Protein AF-A0A3D0P0Z8-F1 (afdb_monomer)

Mean predicted aligned error: 6.99 Å

Solvent-accessible surface area (backbone atoms only — not comparable to full-atom values): 6064 Å² total; per-residue (Å²): 138,62,75,45,65,68,52,39,51,54,47,63,73,74,53,86,52,71,62,43,80,42,47,44,73,55,49,85,65,67,79,79,51,88,69,79,81,56,49,78,65,24,31,49,40,54,34,53,56,46,41,79,36,49,76,65,59,47,86,18,39,34,38,40,27,34,90,50,70,77,69,47,49,64,35,52,51,49,33,41,76,44,70,39,49,69,45,82,39,56,48,92,50,41,66,62,47,59,68,52,60,77,76,109

Sequence (104 aa):
IAETVEEAKALLEKGSFDAIFLDHDLLPHHYESNDHDDYASTGYAIAEWLDQRRELHRAATIVVHTRNADAAIPMVQKLRESGRNVEYCAFPMLDLKIRSYWKR

Secondary structure (DSSP, 8-state):
--SSHHHHHHHHHH---SEEEEES--SGGGGT---TT-GGGSHHHHHHHHHTTTTTTTTPEEEEEES-HHHHHHHHHHHHHTT-EEEEEEGGGHHHHHHHHTT-

Structure (mmCIF, N/CA/C/O backbone):
data_AF-A0A3D0P0Z8-F1
#
_entry.id   AF-A0A3D0P0Z8-F1
#
loop_
_atom_site.group_PDB
_atom_site.id
_atom_site.type_symbol
_atom_site.label_atom_id
_atom_site.label_alt_id
_atom_site.label_comp_id
_atom_site.label_asym_id
_atom_site.label_entity_id
_atom_site.label_seq_id
_atom_site.pdbx_PDB_ins_code
_atom_site.Cartn_x
_atom_site.Cartn_y
_atom_site.Cartn_z
_atom_site.occupancy
_atom_site.B_iso_or_equiv
_atom_site.auth_seq_id
_atom_site.auth_comp_id
_atom_site.auth_asym_id
_atom_site.auth_atom_id
_atom_site.pdbx_PDB_model_num
ATOM 1 N N . ILE A 1 1 ? -7.533 -10.804 -1.718 1.00 79.06 1 ILE A N 1
ATOM 2 C CA . ILE A 1 1 ? -6.349 -10.389 -2.504 1.00 79.06 1 ILE A CA 1
ATOM 3 C C . ILE A 1 1 ? -6.902 -9.900 -3.831 1.00 79.06 1 ILE A C 1
ATOM 5 O O . ILE A 1 1 ? -7.834 -10.533 -4.309 1.00 79.06 1 ILE A O 1
ATOM 9 N N . ALA A 1 2 ? -6.448 -8.748 -4.314 1.00 84.12 2 ALA A N 1
ATOM 10 C CA . ALA A 1 2 ? -6.843 -8.197 -5.608 1.00 84.12 2 ALA A CA 1
ATOM 11 C C . ALA A 1 2 ? -5.693 -8.407 -6.591 1.00 84.12 2 ALA A C 1
ATOM 13 O O . ALA A 1 2 ? -4.543 -8.235 -6.182 1.00 84.12 2 ALA A O 1
ATOM 14 N N . GLU A 1 3 ? -5.993 -8.745 -7.841 1.00 80.62 3 GLU A N 1
ATOM 15 C CA . GLU A 1 3 ? -4.970 -8.942 -8.880 1.00 80.62 3 GLU A CA 1
ATOM 16 C C . GLU A 1 3 ? -4.922 -7.765 -9.865 1.00 80.62 3 GLU A C 1
ATOM 18 O O . GLU A 1 3 ? -3.927 -7.569 -10.556 1.00 80.62 3 GLU A O 1
ATOM 23 N N . THR A 1 4 ? -5.967 -6.932 -9.886 1.00 82.38 4 THR A N 1
ATOM 24 C CA . THR A 1 4 ? -6.055 -5.732 -10.730 1.00 82.38 4 THR A CA 1
ATOM 25 C C . THR A 1 4 ? -6.417 -4.487 -9.924 1.00 82.38 4 THR A C 1
ATOM 27 O O . THR A 1 4 ? -6.940 -4.55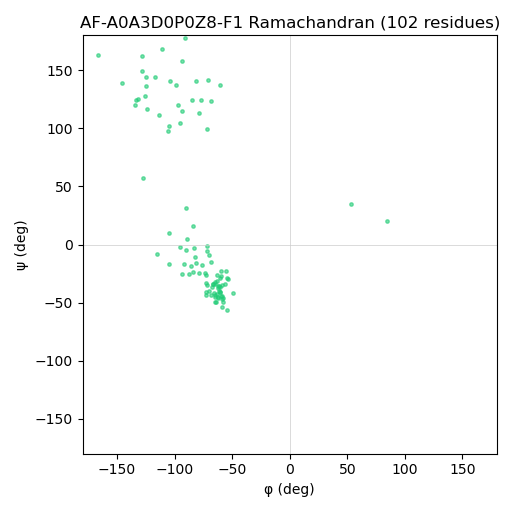7 -8.804 1.00 82.38 4 THR A O 1
ATOM 30 N N . VAL A 1 5 ? -6.163 -3.316 -10.511 1.00 84.31 5 VAL A N 1
ATOM 31 C CA . VAL A 1 5 ? -6.506 -2.017 -9.919 1.00 84.31 5 VAL A CA 1
ATOM 32 C C . VAL A 1 5 ? -8.022 -1.902 -9.703 1.00 84.31 5 VAL A C 1
ATOM 34 O O . VAL A 1 5 ? -8.481 -1.419 -8.666 1.00 84.31 5 VAL A O 1
ATOM 37 N N . GLU A 1 6 ? -8.818 -2.375 -10.653 1.00 86.69 6 GLU A N 1
ATOM 38 C CA . GLU A 1 6 ? -10.281 -2.350 -10.625 1.00 86.69 6 GLU A CA 1
ATOM 39 C C . GLU A 1 6 ? -10.832 -3.230 -9.500 1.00 86.69 6 GLU A C 1
ATOM 41 O O . GLU A 1 6 ? -11.698 -2.792 -8.736 1.00 86.69 6 GLU A O 1
ATOM 46 N N . GLU A 1 7 ? -10.294 -4.442 -9.345 1.00 87.56 7 GLU A N 1
ATOM 47 C CA . GLU A 1 7 ? -10.655 -5.335 -8.241 1.00 87.56 7 GLU A CA 1
ATOM 48 C C . GLU A 1 7 ? -10.281 -4.742 -6.885 1.00 87.56 7 GLU A C 1
ATOM 50 O O . GLU A 1 7 ? -11.077 -4.800 -5.944 1.00 87.56 7 GLU A O 1
ATOM 55 N N . ALA A 1 8 ? -9.094 -4.139 -6.778 1.00 88.88 8 ALA A N 1
ATOM 56 C CA . ALA A 1 8 ? -8.645 -3.503 -5.548 1.00 88.88 8 ALA A CA 1
ATOM 57 C C . ALA A 1 8 ? -9.571 -2.345 -5.156 1.00 88.88 8 ALA A C 1
ATOM 59 O O . ALA A 1 8 ? -10.003 -2.278 -4.004 1.00 88.88 8 ALA A O 1
ATOM 60 N N . LYS A 1 9 ? -9.953 -1.484 -6.109 1.00 90.25 9 LYS A N 1
ATOM 61 C CA . LYS A 1 9 ? -10.936 -0.409 -5.884 1.00 90.25 9 LYS A CA 1
ATOM 62 C C . LYS A 1 9 ? -12.273 -0.977 -5.405 1.00 90.25 9 LYS A C 1
ATOM 64 O O . LYS A 1 9 ? -12.783 -0.541 -4.376 1.00 90.25 9 LYS A O 1
ATOM 69 N N . ALA A 1 10 ? -12.807 -1.992 -6.087 1.00 90.75 10 ALA A N 1
ATOM 70 C CA . ALA A 1 10 ? -14.085 -2.601 -5.721 1.00 90.75 10 ALA A CA 1
ATOM 71 C C . ALA A 1 10 ? -14.059 -3.256 -4.326 1.00 90.75 10 ALA A C 1
ATOM 73 O O . ALA A 1 10 ? -15.041 -3.172 -3.582 1.00 90.75 10 ALA A O 1
ATOM 74 N N . LEU A 1 11 ? -12.944 -3.892 -3.950 1.00 90.12 11 LEU A N 1
ATOM 75 C CA . LEU A 1 11 ? -12.754 -4.456 -2.612 1.00 90.12 11 LEU A CA 1
ATOM 76 C C . LEU A 1 11 ? -12.647 -3.362 -1.549 1.00 90.12 11 LEU A C 1
ATOM 78 O O . LEU A 1 11 ? -13.278 -3.480 -0.500 1.00 90.12 11 LEU A O 1
ATOM 82 N N . LEU A 1 12 ? -11.896 -2.294 -1.820 1.00 90.31 12 LEU A N 1
ATOM 83 C CA . LEU A 1 12 ? -11.758 -1.157 -0.911 1.00 90.31 12 LEU A CA 1
ATOM 84 C C . LEU A 1 12 ? -13.082 -0.409 -0.718 1.00 90.31 12 LEU A C 1
ATOM 86 O O . LEU A 1 12 ? -13.335 0.065 0.383 1.00 90.31 12 LEU A O 1
ATOM 90 N N . GLU A 1 13 ? -13.945 -0.325 -1.73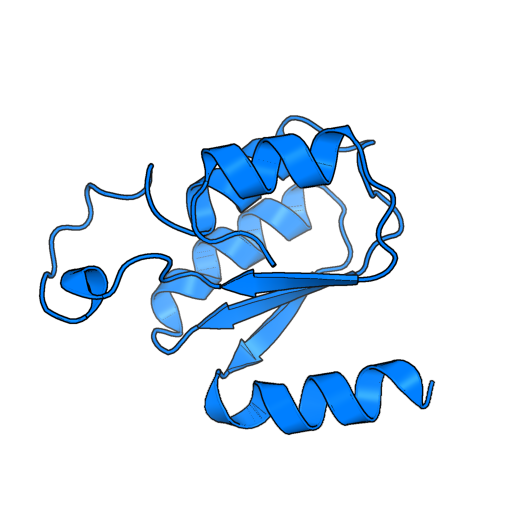0 1.00 90.12 13 GLU A N 1
ATOM 91 C CA . GLU A 1 13 ? -15.267 0.302 -1.587 1.00 90.12 13 GLU A CA 1
ATOM 92 C C . GLU A 1 13 ? -16.248 -0.534 -0.758 1.00 90.12 13 GLU A C 1
ATOM 94 O O . GLU A 1 13 ? -17.079 0.025 -0.044 1.00 90.12 13 GLU A O 1
ATOM 99 N N . LYS A 1 14 ? -16.178 -1.866 -0.854 1.00 88.62 14 LYS A N 1
ATOM 100 C CA . LYS A 1 14 ? -17.138 -2.770 -0.195 1.00 88.62 14 LYS A CA 1
ATOM 101 C C . LYS A 1 14 ? -16.689 -3.251 1.182 1.00 88.62 14 LYS A C 1
ATOM 103 O O . LYS A 1 14 ? -17.526 -3.666 1.980 1.00 88.62 14 LYS A O 1
ATOM 108 N N . GLY A 1 15 ? -15.383 -3.281 1.424 1.00 85.12 15 GLY A N 1
ATOM 109 C CA . GLY A 1 15 ? -14.791 -3.816 2.645 1.00 85.12 15 GLY A CA 1
ATOM 110 C C . GLY A 1 15 ? -14.592 -2.772 3.739 1.00 85.12 15 GLY A C 1
ATOM 111 O O . GLY A 1 15 ? -14.842 -1.589 3.546 1.00 85.12 15 GLY A O 1
ATOM 112 N N . SER A 1 16 ? -14.089 -3.238 4.881 1.00 86.19 16 SER A N 1
ATOM 113 C CA . SER A 1 16 ? -13.451 -2.454 5.943 1.00 86.19 16 SER A CA 1
ATOM 114 C C . SER A 1 16 ? -12.179 -3.197 6.321 1.00 86.19 16 SER A C 1
ATOM 116 O O . SER A 1 16 ? -12.250 -4.388 6.621 1.00 86.19 16 SER A O 1
ATOM 118 N N . PHE A 1 17 ? -11.029 -2.530 6.264 1.00 88.81 17 PHE A N 1
ATOM 119 C CA . PHE A 1 17 ? -9.735 -3.172 6.488 1.00 88.81 17 PHE A CA 1
ATOM 120 C C . PHE A 1 17 ? -8.962 -2.454 7.590 1.00 88.81 17 PHE A C 1
ATOM 122 O O . PHE A 1 17 ? -8.875 -1.231 7.584 1.00 88.81 17 PHE A O 1
ATOM 129 N N . ASP A 1 18 ? -8.349 -3.214 8.496 1.00 87.44 18 ASP A N 1
ATOM 130 C CA . ASP A 1 18 ? -7.447 -2.675 9.528 1.00 87.44 18 ASP A CA 1
ATOM 131 C C . ASP A 1 18 ? -6.013 -2.481 9.004 1.00 87.44 18 ASP A C 1
ATOM 133 O O . ASP A 1 18 ? -5.231 -1.680 9.525 1.00 87.44 18 ASP A O 1
ATOM 137 N N . ALA A 1 19 ? -5.656 -3.224 7.954 1.00 88.81 19 ALA A N 1
ATOM 138 C CA . ALA A 1 19 ? -4.363 -3.154 7.294 1.00 88.81 19 ALA A CA 1
ATOM 139 C C . ALA A 1 19 ? -4.503 -3.399 5.790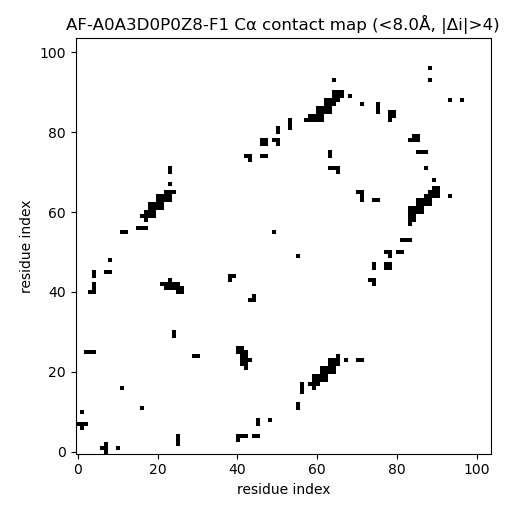 1.00 88.81 19 ALA A C 1
ATOM 141 O O . ALA A 1 19 ? -5.238 -4.291 5.363 1.00 88.81 19 ALA A O 1
ATOM 142 N N . ILE A 1 20 ? -3.764 -2.628 4.995 1.00 90.88 20 ILE A N 1
ATOM 143 C CA . ILE A 1 20 ? -3.722 -2.745 3.536 1.00 90.88 20 ILE A CA 1
ATOM 144 C C . ILE A 1 20 ? -2.264 -2.945 3.134 1.00 90.88 20 ILE A C 1
ATOM 146 O O . ILE A 1 20 ? -1.439 -2.063 3.345 1.00 90.88 20 ILE A O 1
ATOM 150 N N . PHE A 1 21 ? -1.946 -4.095 2.548 1.00 90.31 21 PHE A N 1
ATOM 151 C CA . PHE A 1 21 ? -0.640 -4.346 1.943 1.00 90.31 21 PHE A CA 1
ATOM 152 C C . PHE A 1 21 ? -0.739 -3.997 0.464 1.00 90.31 21 PHE A C 1
ATOM 154 O O . PHE A 1 21 ? -1.545 -4.592 -0.252 1.00 90.31 21 PHE A O 1
ATOM 161 N N . LEU A 1 22 ? 0.007 -2.979 0.046 1.00 88.75 22 LEU A N 1
ATOM 162 C CA . LEU A 1 22 ? -0.087 -2.405 -1.287 1.00 88.75 22 LEU A CA 1
ATOM 163 C C . LEU A 1 22 ? 1.210 -2.663 -2.049 1.00 88.75 22 LEU A C 1
ATOM 165 O O . LEU A 1 22 ? 2.244 -2.082 -1.712 1.00 88.75 22 LEU A O 1
ATOM 169 N N . ASP A 1 23 ? 1.131 -3.516 -3.068 1.00 85.81 23 ASP A N 1
ATOM 170 C CA . ASP A 1 23 ? 2.244 -3.767 -3.979 1.00 85.81 23 ASP A CA 1
ATOM 171 C C . ASP A 1 23 ? 2.335 -2.676 -5.044 1.00 85.81 23 ASP A C 1
ATOM 173 O O . ASP A 1 23 ? 1.306 -2.235 -5.556 1.00 85.81 23 ASP A O 1
ATOM 177 N N . HIS A 1 24 ? 3.549 -2.258 -5.399 1.00 74.94 24 HIS A N 1
ATOM 178 C CA . HIS A 1 24 ? 3.761 -1.360 -6.538 1.00 74.94 24 HIS A CA 1
ATOM 179 C C . HIS A 1 24 ? 3.547 -2.099 -7.868 1.00 74.94 24 HIS A C 1
ATOM 181 O O . HIS A 1 24 ? 2.879 -1.579 -8.764 1.00 74.94 24 HIS A O 1
ATOM 187 N N . ASP A 1 25 ? 4.077 -3.317 -7.985 1.00 68.56 25 ASP A N 1
ATOM 188 C CA . ASP A 1 25 ? 4.070 -4.080 -9.232 1.00 68.56 25 ASP A CA 1
ATOM 189 C C . ASP A 1 25 ? 2.873 -5.038 -9.240 1.00 68.56 25 ASP A C 1
ATOM 191 O O . ASP A 1 25 ? 2.883 -6.054 -8.554 1.00 68.56 25 ASP A O 1
ATOM 195 N N . LEU A 1 26 ? 1.825 -4.720 -10.004 1.00 59.31 26 LEU A N 1
ATOM 196 C CA . LEU A 1 26 ? 0.636 -5.579 -10.113 1.00 59.31 26 LEU A CA 1
ATOM 197 C C . LEU A 1 26 ? 0.712 -6.581 -11.281 1.00 59.31 26 LEU A C 1
ATOM 199 O O . LEU A 1 26 ? -0.028 -7.559 -11.283 1.00 59.31 26 LEU A O 1
ATOM 203 N N . LEU A 1 27 ? 1.614 -6.385 -12.254 1.00 56.75 27 LEU A N 1
ATOM 204 C CA . LEU A 1 27 ? 1.734 -7.235 -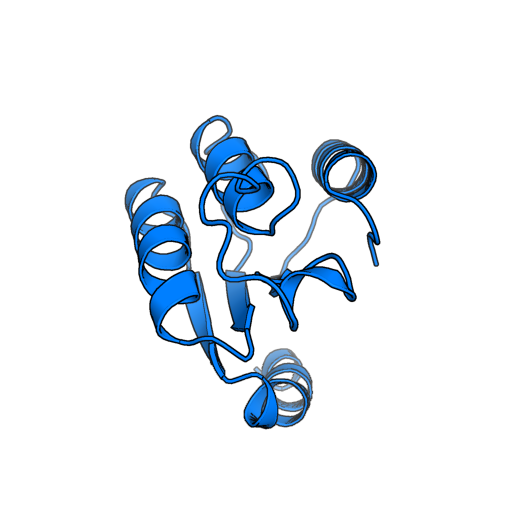13.446 1.00 56.75 27 LEU A CA 1
ATOM 205 C C . LEU A 1 27 ? 3.157 -7.795 -13.636 1.00 56.75 27 LEU A C 1
ATOM 207 O O . LEU A 1 27 ? 4.129 -7.071 -13.4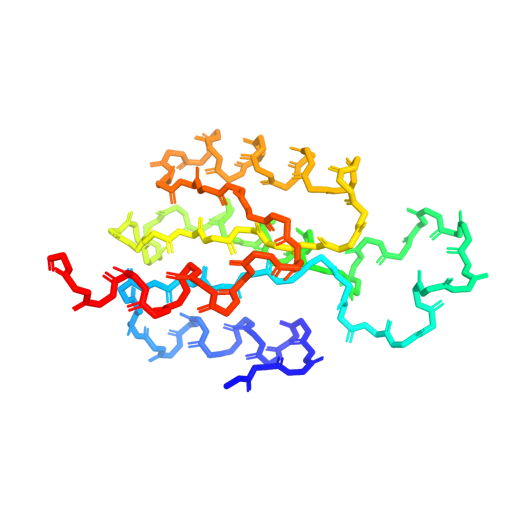12 1.00 56.75 27 LEU A O 1
ATOM 211 N N . PRO A 1 28 ? 3.313 -9.043 -14.136 1.00 54.16 28 PRO A N 1
ATOM 212 C CA . PRO A 1 28 ? 4.624 -9.649 -14.399 1.00 54.16 28 PRO A CA 1
ATOM 213 C C . PRO A 1 28 ? 5.490 -8.870 -15.402 1.00 54.16 28 PRO A C 1
ATOM 215 O O . PRO A 1 28 ? 6.713 -8.937 -15.345 1.00 54.16 28 PRO A O 1
ATOM 218 N N . HIS A 1 29 ? 4.870 -8.124 -16.319 1.00 52.62 29 HIS A N 1
ATOM 219 C CA . HIS A 1 29 ? 5.556 -7.397 -17.396 1.00 52.62 29 HIS A CA 1
ATOM 220 C C . HIS A 1 29 ? 6.252 -6.114 -16.910 1.00 52.62 29 HIS A C 1
ATOM 222 O O . HIS A 1 29 ? 7.162 -5.621 -17.573 1.00 52.62 29 HIS A O 1
ATOM 228 N N . HIS A 1 30 ? 5.886 -5.603 -15.727 1.00 52.44 30 HIS A N 1
ATOM 229 C CA . HIS A 1 30 ? 6.548 -4.450 -15.104 1.00 52.44 30 HIS A CA 1
ATOM 230 C C . HIS A 1 30 ? 7.967 -4.775 -14.598 1.00 52.44 30 HIS A C 1
ATOM 232 O O . HIS A 1 30 ? 8.711 -3.870 -14.237 1.00 52.44 30 HIS A O 1
ATOM 238 N N . TYR A 1 31 ? 8.377 -6.051 -14.604 1.00 49.19 31 TYR A N 1
ATOM 239 C CA . TYR A 1 31 ? 9.752 -6.456 -14.289 1.00 49.19 31 TYR A CA 1
ATOM 240 C C . TYR A 1 31 ? 10.730 -6.311 -15.464 1.00 49.19 31 TYR A C 1
ATOM 242 O O . TYR A 1 31 ? 11.940 -6.352 -15.240 1.00 49.19 31 TYR A O 1
ATOM 250 N N . GLU A 1 32 ? 10.237 -6.164 -16.698 1.00 41.28 32 GLU A N 1
ATOM 251 C CA . GLU A 1 32 ? 11.066 -6.214 -17.916 1.00 41.28 32 GLU A CA 1
ATOM 252 C C . GLU A 1 32 ? 11.103 -4.889 -18.692 1.00 41.28 32 GLU A C 1
ATOM 254 O O . GLU A 1 32 ? 11.889 -4.743 -19.628 1.00 41.28 32 GLU A O 1
ATOM 259 N N . SER A 1 33 ? 10.283 -3.913 -18.301 1.00 42.91 33 SER A N 1
ATOM 260 C CA . SER A 1 33 ? 10.070 -2.677 -19.048 1.00 42.91 33 SER A CA 1
ATOM 261 C C . SER A 1 33 ? 10.311 -1.440 -18.181 1.00 42.91 33 SER A C 1
ATOM 263 O O . SER A 1 33 ? 9.724 -1.295 -17.115 1.00 42.91 33 SER A O 1
ATOM 265 N N . ASN A 1 34 ? 11.159 -0.531 -18.669 1.00 46.31 34 ASN A N 1
ATOM 266 C CA . ASN A 1 34 ? 11.388 0.807 -18.106 1.00 46.31 34 ASN A CA 1
ATOM 267 C C . ASN A 1 34 ? 10.347 1.829 -18.612 1.00 46.31 34 ASN A C 1
ATOM 269 O O . ASN A 1 34 ? 10.591 3.034 -18.537 1.00 46.31 34 ASN A O 1
ATOM 273 N N . ASP A 1 35 ? 9.222 1.378 -19.186 1.00 44.50 35 ASP A N 1
ATOM 274 C CA . ASP A 1 35 ? 8.163 2.290 -19.619 1.00 44.50 35 ASP A CA 1
ATOM 275 C C . ASP A 1 35 ? 7.458 2.862 -18.387 1.00 44.50 35 A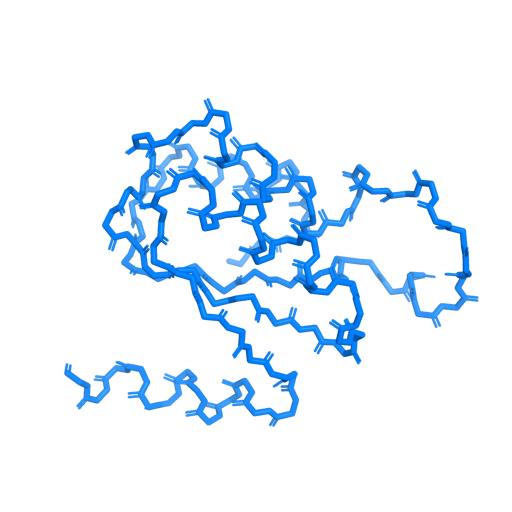SP A C 1
ATOM 277 O O . ASP A 1 35 ? 6.626 2.232 -17.736 1.00 44.50 35 ASP A O 1
ATOM 281 N N . HIS A 1 36 ? 7.856 4.083 -18.045 1.00 50.28 36 HIS A N 1
ATOM 282 C CA . HIS A 1 36 ? 7.385 4.823 -16.884 1.00 50.28 36 HIS A CA 1
ATOM 283 C C . HIS A 1 36 ? 5.937 5.328 -17.028 1.00 50.28 36 HIS A C 1
ATOM 285 O O . HIS A 1 36 ? 5.441 5.938 -16.092 1.00 50.28 36 HIS A O 1
ATOM 291 N N . ASP A 1 37 ? 5.250 5.091 -18.151 1.00 48.94 37 ASP A N 1
ATOM 292 C CA . ASP A 1 37 ? 3.903 5.627 -18.420 1.00 48.94 37 ASP A CA 1
ATOM 293 C C . ASP A 1 37 ? 2.742 4.721 -17.959 1.00 48.94 37 ASP A C 1
ATOM 295 O O . ASP A 1 37 ? 1.585 5.144 -17.991 1.00 48.94 37 ASP A O 1
ATOM 299 N N . ASP A 1 38 ? 3.003 3.509 -17.452 1.00 57.75 38 ASP A N 1
ATOM 300 C CA . ASP A 1 38 ? 1.944 2.567 -17.036 1.00 57.75 38 ASP A CA 1
ATOM 301 C C . ASP A 1 38 ? 1.516 2.723 -15.559 1.00 57.75 38 ASP A C 1
ATOM 303 O O . ASP A 1 38 ? 1.102 1.778 -14.882 1.00 57.75 38 ASP A O 1
ATOM 307 N N . TYR A 1 39 ? 1.583 3.950 -15.023 1.00 61.16 39 TYR A N 1
ATOM 308 C CA . TYR A 1 39 ? 1.151 4.264 -13.652 1.00 61.16 39 TYR A CA 1
ATOM 309 C C . TYR A 1 39 ? -0.293 3.821 -13.367 1.00 61.16 39 TYR A C 1
ATOM 311 O O . TYR A 1 39 ? -0.611 3.479 -12.226 1.00 61.16 39 TYR A O 1
ATOM 319 N N . ALA A 1 40 ? -1.151 3.795 -14.394 1.00 60.25 40 ALA A N 1
ATOM 320 C CA . ALA A 1 40 ? -2.554 3.392 -14.304 1.00 60.25 40 ALA A CA 1
ATOM 321 C C . ALA A 1 40 ? -2.744 1.925 -13.877 1.00 60.25 40 ALA A C 1
ATOM 323 O O . ALA A 1 40 ? -3.762 1.611 -13.258 1.00 60.25 40 ALA A O 1
ATOM 324 N N . SER A 1 41 ? -1.756 1.068 -14.149 1.00 64.69 41 SER A N 1
ATOM 325 C CA . SER A 1 41 ? -1.797 -0.380 -13.904 1.00 64.69 41 SER A CA 1
ATOM 326 C C . SER A 1 41 ? -0.956 -0.804 -12.691 1.00 64.69 41 SER A C 1
ATOM 328 O O . SER A 1 41 ? -0.731 -1.992 -12.469 1.00 64.69 41 SER A O 1
ATOM 330 N N . THR A 1 42 ? -0.466 0.152 -11.895 1.00 78.00 42 THR A N 1
ATOM 331 C CA . THR A 1 42 ? 0.409 -0.090 -10.731 1.00 78.00 42 THR A CA 1
ATOM 332 C C . THR A 1 42 ? -0.296 0.206 -9.410 1.00 78.00 42 THR A C 1
ATOM 334 O O . THR A 1 42 ? -1.342 0.862 -9.361 1.00 78.00 42 THR A O 1
ATOM 337 N N . GLY A 1 43 ? 0.316 -0.205 -8.297 1.00 82.38 43 GLY A N 1
ATOM 338 C CA . GLY A 1 43 ? -0.146 0.170 -6.959 1.00 82.38 43 GLY A CA 1
ATOM 339 C C . GLY A 1 43 ? -0.253 1.678 -6.740 1.00 82.38 43 GLY A C 1
ATOM 340 O O . GLY A 1 43 ? -1.035 2.125 -5.896 1.00 82.38 43 GLY A O 1
ATOM 341 N N . TYR A 1 44 ? 0.476 2.483 -7.519 1.00 84.56 44 TYR A N 1
ATOM 342 C CA . TYR A 1 44 ? 0.371 3.937 -7.475 1.00 84.56 44 TYR A CA 1
ATOM 343 C C . TYR A 1 44 ? -1.039 4.434 -7.829 1.00 84.56 44 TYR A C 1
ATOM 345 O O . TYR A 1 44 ? -1.538 5.346 -7.168 1.00 84.56 44 TYR A O 1
ATOM 353 N N . ALA A 1 45 ? -1.739 3.790 -8.770 1.00 86.88 45 ALA A N 1
ATOM 354 C CA . ALA A 1 45 ? -3.127 4.130 -9.095 1.00 86.88 45 ALA A CA 1
ATOM 355 C C . ALA A 1 45 ? -4.070 3.944 -7.894 1.00 86.88 45 ALA A C 1
ATOM 357 O O . ALA A 1 45 ? -5.000 4.728 -7.693 1.00 86.88 45 ALA A O 1
ATOM 358 N N . ILE A 1 46 ? -3.821 2.932 -7.057 1.00 88.56 46 ILE A N 1
ATOM 359 C CA . ILE A 1 46 ? -4.575 2.717 -5.815 1.00 88.56 46 ILE A CA 1
ATOM 360 C C . ILE A 1 46 ? -4.202 3.756 -4.762 1.00 88.56 46 ILE A C 1
ATOM 362 O O . ILE A 1 46 ? -5.089 4.275 -4.084 1.00 88.56 46 ILE A O 1
ATOM 366 N N . ALA A 1 47 ? -2.917 4.096 -4.645 1.00 89.25 47 ALA A N 1
ATOM 367 C CA . ALA A 1 47 ? -2.461 5.145 -3.739 1.00 89.25 47 ALA A CA 1
ATOM 368 C C . ALA A 1 47 ? -3.120 6.498 -4.057 1.00 89.25 47 ALA A C 1
ATOM 370 O O . ALA A 1 47 ? -3.626 7.170 -3.158 1.00 89.25 47 ALA A O 1
ATOM 371 N N . GLU A 1 48 ? -3.188 6.862 -5.338 1.00 89.56 48 GLU A N 1
ATOM 372 C CA . GLU A 1 48 ? -3.879 8.066 -5.797 1.00 89.56 48 GLU A CA 1
ATOM 373 C C . GLU A 1 48 ? -5.390 8.004 -5.557 1.00 89.56 48 GLU A C 1
ATOM 375 O O . GLU A 1 48 ? -5.991 8.955 -5.052 1.00 89.56 48 GLU A O 1
ATOM 380 N N . TRP A 1 49 ? -6.009 6.864 -5.849 1.00 90.31 49 TRP A N 1
ATOM 381 C CA . TRP A 1 49 ? -7.437 6.672 -5.622 1.00 90.31 49 TRP A CA 1
ATOM 382 C C . TRP A 1 49 ? -7.820 6.771 -4.131 1.00 90.31 49 TRP A C 1
ATOM 384 O O . TRP A 1 49 ? -8.881 7.314 -3.802 1.00 90.31 49 TRP A O 1
ATOM 394 N N . LEU A 1 50 ? -6.950 6.298 -3.230 1.00 89.38 50 LEU A N 1
ATOM 395 C CA . LEU A 1 50 ? -7.106 6.412 -1.775 1.00 89.38 50 LEU A CA 1
ATOM 396 C C . LEU A 1 50 ? -6.882 7.837 -1.252 1.00 89.38 50 LEU A C 1
ATOM 398 O O . LEU A 1 50 ? -7.540 8.221 -0.278 1.00 89.38 50 LEU A O 1
ATOM 402 N N . ASP A 1 51 ? -5.991 8.618 -1.870 1.00 89.88 51 ASP A N 1
ATOM 403 C CA . ASP A 1 51 ? -5.791 10.039 -1.539 1.00 89.88 51 ASP A CA 1
ATOM 404 C C . ASP A 1 51 ? -7.016 10.888 -1.911 1.00 89.88 51 ASP A C 1
ATOM 406 O O . ASP A 1 51 ? -7.438 11.748 -1.137 1.00 89.88 51 ASP A O 1
ATOM 410 N N . GLN A 1 52 ? -7.686 10.569 -3.021 1.00 89.81 52 GLN A N 1
ATOM 411 C CA . GLN A 1 52 ? -8.958 11.205 -3.395 1.00 89.81 52 GLN A CA 1
ATOM 412 C C . GLN A 1 52 ? -10.125 10.839 -2.454 1.00 89.81 52 GLN A C 1
ATOM 414 O O . GLN A 1 52 ? -11.163 11.499 -2.466 1.00 89.81 52 GLN A O 1
ATOM 419 N N . ARG A 1 53 ? -9.978 9.794 -1.626 1.00 90.12 53 ARG A N 1
ATOM 420 C CA . ARG A 1 53 ? -11.016 9.262 -0.721 1.00 90.12 53 ARG A CA 1
ATOM 421 C C . ARG A 1 53 ? -10.506 9.156 0.714 1.00 90.12 53 ARG A C 1
ATOM 423 O O . ARG A 1 53 ? -10.521 8.081 1.307 1.00 90.12 53 ARG A O 1
ATOM 430 N N . ARG A 1 54 ? -10.057 10.274 1.285 1.00 86.19 54 ARG A N 1
ATOM 431 C CA . ARG A 1 54 ? -9.362 10.334 2.592 1.00 86.19 54 ARG A CA 1
ATOM 432 C C . ARG A 1 54 ? -10.112 9.691 3.764 1.00 86.19 54 ARG A C 1
ATOM 434 O O . ARG A 1 54 ? -9.477 9.167 4.673 1.00 86.19 54 ARG A O 1
ATOM 441 N N . GLU A 1 55 ? -11.443 9.681 3.724 1.00 85.62 55 GLU A N 1
ATOM 442 C CA . GLU A 1 55 ? -12.272 9.069 4.774 1.00 85.62 55 GLU A CA 1
ATOM 443 C C . GLU A 1 55 ? -12.355 7.536 4.671 1.00 85.62 55 GLU A C 1
ATOM 445 O O . GLU A 1 55 ? -12.571 6.853 5.673 1.00 85.62 55 GLU A O 1
ATOM 450 N N . LEU A 1 56 ? -12.142 6.968 3.480 1.00 86.44 56 LEU A N 1
ATOM 451 C CA . LEU A 1 56 ? -12.192 5.523 3.266 1.00 86.44 56 LEU A CA 1
ATOM 452 C C . LEU A 1 56 ? -11.007 4.863 3.981 1.00 86.44 56 LEU A C 1
ATOM 454 O O . LEU A 1 56 ? -9.868 5.224 3.706 1.00 86.44 56 LEU A O 1
ATOM 458 N N . HIS A 1 57 ? -11.230 3.905 4.884 1.00 84.38 57 HIS A N 1
ATOM 459 C CA . HIS A 1 57 ? -10.155 3.209 5.624 1.00 84.38 57 HIS A CA 1
ATOM 460 C C . HIS A 1 57 ? -9.179 4.143 6.354 1.00 84.38 57 HIS A C 1
ATOM 462 O O . HIS A 1 57 ? -7.983 3.867 6.417 1.00 84.38 57 HIS A O 1
ATOM 468 N N . ARG A 1 58 ? -9.642 5.284 6.881 1.00 85.19 58 ARG A N 1
ATOM 469 C CA . ARG A 1 58 ? -8.761 6.283 7.521 1.00 85.19 58 ARG A CA 1
ATOM 470 C C . ARG A 1 58 ? -7.919 5.714 8.673 1.00 85.19 58 ARG A C 1
ATOM 472 O O . ARG A 1 58 ? -6.788 6.146 8.872 1.00 85.19 58 ARG A O 1
ATOM 479 N N . ALA A 1 59 ? -8.469 4.758 9.418 1.00 86.31 59 ALA A N 1
ATOM 480 C CA . ALA A 1 59 ? -7.786 4.099 10.530 1.00 86.31 59 ALA A CA 1
ATOM 481 C C . ALA A 1 59 ? -6.852 2.954 10.095 1.00 86.31 59 ALA A C 1
ATOM 483 O O . ALA A 1 59 ? -6.083 2.461 10.918 1.00 86.31 59 ALA A O 1
ATOM 484 N N . ALA A 1 60 ? -6.909 2.527 8.830 1.00 89.38 60 ALA A N 1
ATOM 485 C CA . ALA A 1 60 ? -6.104 1.418 8.344 1.00 89.38 60 ALA A CA 1
ATOM 486 C C . ALA A 1 60 ? -4.627 1.805 8.249 1.00 89.38 60 ALA A C 1
ATOM 488 O O . ALA A 1 60 ? -4.283 2.902 7.797 1.00 89.38 60 ALA A O 1
ATOM 489 N N . THR A 1 61 ? -3.747 0.869 8.600 1.00 91.19 61 THR A N 1
ATOM 490 C CA . THR A 1 61 ? -2.319 1.012 8.292 1.00 91.19 61 THR A CA 1
ATOM 491 C C . THR A 1 61 ? -2.061 0.515 6.880 1.00 91.19 61 THR A C 1
ATOM 493 O O . THR A 1 61 ? -2.358 -0.636 6.556 1.00 91.19 61 THR A O 1
ATOM 496 N N . ILE A 1 62 ? -1.482 1.366 6.039 1.00 92.25 62 ILE A N 1
ATOM 497 C CA . ILE A 1 62 ? -1.080 0.986 4.687 1.00 92.25 62 ILE A CA 1
ATOM 498 C C . ILE A 1 62 ? 0.401 0.624 4.703 1.00 92.25 62 ILE A C 1
ATOM 500 O O . ILE A 1 62 ? 1.251 1.444 5.044 1.00 92.25 62 ILE A O 1
ATOM 504 N N . VAL A 1 63 ? 0.715 -0.608 4.323 1.00 91.75 63 VAL A N 1
ATOM 505 C CA . VAL A 1 63 ? 2.080 -1.098 4.165 1.00 91.75 63 VAL A CA 1
ATOM 506 C C . VAL A 1 63 ? 2.375 -1.177 2.675 1.00 91.75 63 VAL A C 1
ATOM 508 O O . VAL A 1 63 ? 1.935 -2.103 1.996 1.00 91.75 63 VAL A O 1
ATOM 511 N N . VAL A 1 64 ? 3.112 -0.195 2.165 1.00 90.38 64 VAL A N 1
ATOM 512 C CA . VAL A 1 64 ? 3.600 -0.203 0.784 1.00 90.38 64 VAL A CA 1
ATOM 513 C C . VAL A 1 64 ? 4.785 -1.153 0.705 1.00 90.38 64 VAL A C 1
ATOM 515 O O . VAL A 1 64 ? 5.762 -0.990 1.444 1.00 90.38 64 VAL A O 1
ATOM 518 N N . HIS A 1 65 ? 4.711 -2.129 -0.191 1.00 87.75 65 HIS A N 1
ATOM 519 C CA . HIS A 1 65 ? 5.818 -3.028 -0.476 1.00 87.75 65 HIS A CA 1
ATOM 520 C C . HIS A 1 65 ? 6.109 -3.095 -1.965 1.00 87.75 65 HIS A C 1
ATOM 522 O O . HIS A 1 65 ? 5.234 -2.908 -2.794 1.00 87.75 65 HIS A O 1
ATOM 528 N N . THR A 1 66 ? 7.370 -3.322 -2.303 1.00 81.94 66 THR A N 1
ATOM 529 C CA . THR A 1 66 ? 7.822 -3.433 -3.691 1.00 81.94 66 THR A CA 1
ATOM 530 C C . THR A 1 66 ? 9.232 -4.012 -3.723 1.00 81.94 66 THR A C 1
ATOM 532 O O . THR A 1 66 ? 9.941 -4.035 -2.704 1.00 81.94 66 THR A O 1
ATOM 535 N N . ARG A 1 67 ? 9.637 -4.500 -4.896 1.00 76.12 67 ARG A N 1
ATOM 536 C CA . ARG A 1 67 ? 11.034 -4.829 -5.205 1.00 76.12 67 ARG A CA 1
ATOM 537 C C . ARG A 1 67 ? 11.822 -3.614 -5.707 1.00 76.12 67 ARG A C 1
ATOM 539 O O . ARG A 1 67 ? 13.046 -3.637 -5.624 1.00 76.12 67 ARG A O 1
ATOM 546 N N . ASN A 1 68 ? 11.145 -2.560 -6.164 1.00 75.00 68 ASN A N 1
ATOM 547 C CA . ASN A 1 68 ? 11.739 -1.310 -6.627 1.00 75.00 68 ASN A CA 1
ATOM 548 C C . ASN A 1 68 ? 11.538 -0.191 -5.589 1.00 75.00 68 ASN A C 1
ATOM 550 O O . ASN A 1 68 ? 10.487 0.447 -5.532 1.00 75.00 68 ASN A O 1
ATOM 554 N N . ALA A 1 69 ? 12.555 0.056 -4.761 1.00 73.88 69 ALA A N 1
ATOM 555 C CA . ALA A 1 69 ? 12.476 1.032 -3.673 1.00 73.88 69 ALA A CA 1
ATOM 556 C C . ALA A 1 69 ? 12.160 2.459 -4.154 1.00 73.88 69 ALA A C 1
ATOM 558 O O . ALA A 1 69 ? 11.416 3.167 -3.476 1.00 73.88 69 ALA A O 1
ATOM 559 N N . ASP A 1 70 ? 12.664 2.858 -5.325 1.00 76.25 70 ASP A N 1
ATOM 560 C CA . ASP A 1 70 ? 12.451 4.202 -5.871 1.00 76.25 70 ASP A CA 1
ATOM 561 C C . ASP A 1 70 ? 10.983 4.427 -6.241 1.00 76.25 70 ASP A C 1
ATOM 563 O O . ASP A 1 70 ? 10.434 5.509 -6.034 1.00 76.25 70 ASP A O 1
ATOM 567 N N . ALA A 1 71 ? 10.311 3.372 -6.697 1.00 75.06 71 ALA A N 1
ATOM 568 C CA . ALA A 1 71 ? 8.911 3.422 -7.085 1.00 75.06 71 ALA A CA 1
ATOM 569 C C . ALA A 1 71 ? 7.950 3.504 -5.878 1.00 75.06 71 ALA A C 1
ATOM 571 O O . ALA A 1 71 ? 6.856 4.064 -5.975 1.00 75.06 71 ALA A O 1
ATOM 572 N N . ALA A 1 72 ? 8.374 3.033 -4.697 1.00 81.69 72 ALA A N 1
ATOM 573 C CA . ALA A 1 72 ? 7.604 3.201 -3.461 1.00 81.69 72 ALA A CA 1
ATOM 574 C C . ALA A 1 72 ? 7.621 4.635 -2.916 1.00 81.69 72 ALA A C 1
ATOM 576 O O . ALA A 1 72 ? 6.681 5.022 -2.217 1.00 81.69 72 ALA A O 1
ATOM 577 N N . ILE A 1 73 ? 8.660 5.425 -3.205 1.00 85.12 73 ILE A N 1
ATOM 578 C CA . ILE A 1 73 ? 8.804 6.793 -2.685 1.00 85.12 73 ILE A CA 1
ATOM 579 C C . ILE A 1 73 ? 7.572 7.659 -3.003 1.00 85.12 73 ILE A C 1
ATOM 581 O O . ILE A 1 73 ? 6.950 8.145 -2.049 1.00 85.12 73 ILE A O 1
ATOM 585 N N . PRO A 1 74 ? 7.153 7.826 -4.276 1.00 85.75 74 PRO A N 1
ATOM 586 C CA . PRO A 1 74 ? 6.006 8.671 -4.605 1.00 85.75 74 PRO A CA 1
ATOM 587 C C . PRO A 1 74 ? 4.687 8.126 -4.033 1.00 85.75 74 PRO A C 1
ATOM 589 O O . PRO A 1 74 ? 3.828 8.910 -3.627 1.00 85.75 74 PRO A O 1
ATOM 592 N N . MET A 1 75 ? 4.526 6.800 -3.921 1.00 87.25 75 MET A N 1
ATOM 593 C CA . MET A 1 75 ? 3.341 6.188 -3.299 1.00 87.25 75 MET A CA 1
ATOM 594 C C . MET A 1 75 ? 3.239 6.527 -1.812 1.00 87.25 75 MET A C 1
ATOM 596 O O . MET A 1 75 ? 2.186 6.945 -1.326 1.00 87.25 75 MET A O 1
ATOM 600 N N . VAL A 1 76 ? 4.340 6.342 -1.079 1.00 90.19 76 VAL A N 1
ATOM 601 C CA . VAL A 1 76 ? 4.392 6.593 0.364 1.00 90.19 76 VAL A CA 1
ATOM 602 C C . VAL A 1 76 ? 4.198 8.077 0.652 1.00 90.19 76 VAL A C 1
ATOM 604 O O . VAL A 1 76 ? 3.462 8.414 1.578 1.00 90.19 76 VAL A O 1
ATOM 607 N N . GLN A 1 77 ? 4.820 8.959 -0.135 1.00 90.44 77 GLN A N 1
ATOM 608 C CA . GLN A 1 77 ? 4.632 10.406 -0.015 1.00 90.44 77 GLN A CA 1
ATOM 609 C C . GLN A 1 77 ? 3.163 10.787 -0.207 1.00 90.44 77 GLN A C 1
ATOM 611 O O . GLN A 1 77 ? 2.570 11.361 0.706 1.00 90.44 77 GLN A O 1
ATOM 616 N N . LYS A 1 78 ? 2.546 10.362 -1.315 1.00 90.00 78 LYS A N 1
ATOM 617 C CA . LYS A 1 78 ? 1.142 10.668 -1.621 1.00 90.00 78 LYS A CA 1
ATOM 618 C C . LYS A 1 78 ? 0.183 10.173 -0.534 1.00 90.00 78 LYS A C 1
ATOM 620 O O . LYS A 1 78 ? -0.671 10.914 -0.053 1.00 90.00 78 LYS A O 1
ATOM 625 N N . LEU A 1 79 ? 0.352 8.933 -0.074 1.00 90.38 79 LEU A N 1
ATOM 626 C CA . LEU A 1 79 ? -0.498 8.385 0.984 1.00 90.38 79 LEU A CA 1
ATOM 627 C C . LEU A 1 79 ? -0.293 9.103 2.330 1.00 90.38 79 LEU A C 1
ATOM 629 O O . LEU A 1 79 ? -1.257 9.285 3.075 1.00 90.38 79 LEU A O 1
ATOM 633 N N . ARG A 1 80 ? 0.923 9.559 2.650 1.00 90.81 80 ARG A N 1
ATOM 634 C CA . ARG A 1 80 ? 1.172 10.354 3.865 1.00 90.81 80 ARG A CA 1
ATOM 635 C C . ARG A 1 80 ? 0.562 11.748 3.781 1.00 90.81 80 ARG A C 1
ATOM 637 O O . ARG A 1 80 ? -0.027 12.197 4.760 1.00 90.81 80 ARG A O 1
ATOM 644 N N . GLU A 1 81 ? 0.641 12.401 2.625 1.00 89.00 81 GLU A N 1
ATOM 645 C CA . GLU A 1 81 ? -0.012 13.694 2.366 1.00 89.00 81 GLU A CA 1
ATOM 646 C C . GLU A 1 81 ? -1.538 13.612 2.510 1.00 89.00 81 GLU A C 1
ATOM 648 O O . GLU A 1 81 ? -2.183 14.575 2.936 1.00 89.00 81 GLU A O 1
ATOM 653 N N . SER A 1 82 ? -2.116 12.436 2.250 1.00 87.25 82 SER A N 1
ATOM 654 C CA . SER A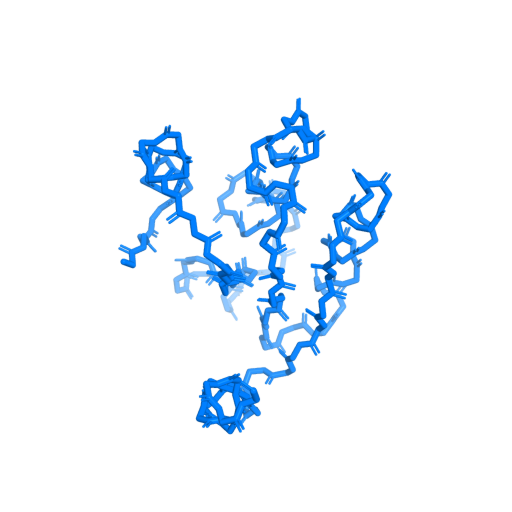 1 82 ? -3.536 12.164 2.496 1.00 87.25 82 SER A CA 1
ATOM 655 C C . SER A 1 82 ? -3.909 12.034 3.986 1.00 87.25 82 SER A C 1
ATOM 657 O O . SER A 1 82 ? -5.091 11.949 4.322 1.00 87.25 82 SER A O 1
ATOM 659 N N . GLY A 1 83 ? -2.922 12.055 4.893 1.00 87.00 83 GLY A N 1
ATOM 660 C CA . GLY A 1 83 ? -3.111 11.974 6.345 1.00 87.00 83 GLY A CA 1
ATOM 661 C C . GLY A 1 83 ? -3.245 10.549 6.889 1.00 87.00 83 GLY A C 1
ATOM 662 O O . GLY A 1 83 ? -3.786 10.358 7.979 1.00 87.00 83 GLY A O 1
ATOM 663 N N . ARG A 1 84 ? -2.786 9.544 6.134 1.00 89.69 84 ARG A N 1
ATOM 664 C CA . ARG A 1 84 ? -2.893 8.122 6.493 1.00 89.69 84 ARG A CA 1
ATOM 665 C C . ARG A 1 84 ? -1.658 7.612 7.220 1.00 89.69 84 ARG A C 1
ATOM 667 O O . ARG A 1 84 ? -0.559 8.148 7.069 1.00 89.69 84 ARG A O 1
ATOM 674 N N . ASN A 1 85 ? -1.831 6.521 7.965 1.00 90.56 85 ASN A N 1
ATOM 675 C CA . ASN A 1 85 ? -0.706 5.792 8.532 1.00 90.56 85 ASN A CA 1
ATOM 676 C C . ASN A 1 85 ? -0.070 4.904 7.455 1.00 90.56 85 ASN A C 1
ATOM 678 O O . ASN A 1 85 ? -0.708 3.968 6.972 1.00 90.56 85 ASN A O 1
ATOM 682 N N . VAL A 1 86 ? 1.168 5.219 7.062 1.00 92.81 86 VAL A N 1
ATOM 683 C CA . VAL A 1 86 ? 1.847 4.561 5.940 1.00 92.81 86 VAL A CA 1
ATOM 684 C C . VAL A 1 86 ? 3.253 4.133 6.317 1.00 92.81 86 VAL A C 1
ATOM 686 O O . VAL A 1 86 ? 4.110 4.951 6.688 1.00 92.81 86 VAL A O 1
ATOM 689 N N . GLU A 1 87 ? 3.508 2.852 6.108 1.00 90.88 87 GLU A N 1
ATOM 690 C CA . GLU A 1 87 ? 4.795 2.216 6.312 1.00 90.88 87 GLU A CA 1
ATOM 691 C C . GLU A 1 87 ? 5.327 1.671 4.989 1.00 90.88 87 GLU A C 1
ATOM 693 O O . GLU A 1 87 ? 4.575 1.176 4.154 1.00 90.88 87 GLU A O 1
ATOM 698 N N . TYR A 1 88 ? 6.641 1.747 4.807 1.00 89.31 88 TYR A N 1
ATOM 699 C CA . TYR A 1 88 ? 7.322 1.082 3.705 1.00 89.31 88 TYR A CA 1
ATOM 700 C C . TYR A 1 88 ? 7.940 -0.225 4.199 1.00 89.31 88 TYR A C 1
ATOM 702 O O . TYR A 1 88 ? 8.552 -0.266 5.272 1.00 89.31 88 TYR A O 1
ATOM 710 N N . CYS A 1 89 ? 7.810 -1.284 3.407 1.00 86.31 89 CYS A N 1
ATOM 711 C CA . CYS A 1 89 ? 8.444 -2.567 3.654 1.00 86.31 89 CYS A CA 1
ATOM 712 C C . CYS A 1 89 ? 9.066 -3.092 2.359 1.00 86.31 89 CYS A C 1
ATOM 714 O O . CYS A 1 89 ? 8.368 -3.336 1.382 1.00 86.31 89 CYS A O 1
ATOM 716 N N . ALA A 1 90 ? 10.382 -3.306 2.349 1.00 82.94 90 ALA A N 1
ATOM 717 C CA . ALA A 1 90 ? 11.022 -3.986 1.229 1.00 82.94 90 ALA A CA 1
ATOM 718 C C . ALA A 1 90 ? 10.438 -5.400 1.078 1.00 82.94 90 ALA A C 1
ATOM 720 O O . ALA A 1 90 ? 10.281 -6.105 2.078 1.00 82.94 90 ALA A O 1
ATOM 721 N N . PHE A 1 91 ? 10.167 -5.838 -0.156 1.00 80.25 91 PHE A N 1
ATOM 722 C CA . PHE A 1 91 ? 9.519 -7.131 -0.421 1.00 80.25 91 PHE A CA 1
ATOM 723 C C . PHE A 1 91 ? 10.143 -8.338 0.320 1.00 80.25 91 PHE A C 1
ATOM 725 O O . PHE A 1 91 ? 9.385 -9.125 0.887 1.00 80.25 91 PHE A O 1
ATOM 732 N N . PRO A 1 92 ? 11.484 -8.486 0.437 1.00 80.62 92 PRO A N 1
ATOM 733 C CA . PRO A 1 92 ? 12.084 -9.595 1.193 1.00 80.62 92 PRO A CA 1
ATOM 734 C C . PRO A 1 92 ? 11.695 -9.640 2.680 1.00 80.62 92 PRO A C 1
ATOM 736 O O . PRO A 1 92 ? 11.760 -10.693 3.308 1.00 80.62 92 PRO A O 1
ATOM 739 N N . MET A 1 93 ? 11.288 -8.504 3.248 1.00 79.94 93 MET A N 1
ATOM 740 C CA . MET A 1 93 ? 10.892 -8.368 4.650 1.00 79.94 93 MET A CA 1
ATOM 741 C C . MET A 1 93 ? 9.375 -8.481 4.854 1.00 79.94 93 MET 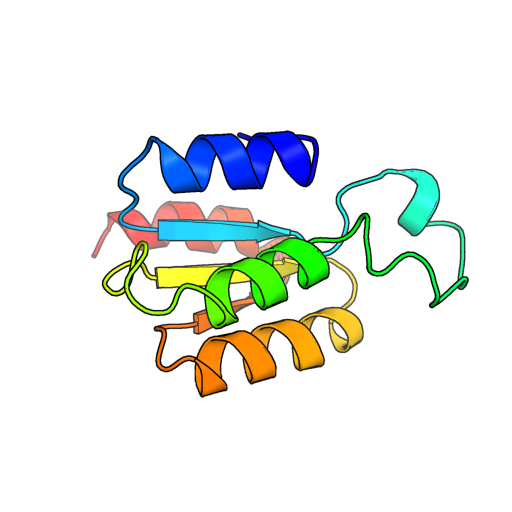A C 1
ATOM 743 O O . MET A 1 93 ? 8.915 -8.432 5.997 1.00 79.94 93 MET A O 1
ATOM 747 N N . LEU A 1 94 ? 8.595 -8.643 3.780 1.00 82.12 94 LEU A N 1
ATOM 748 C CA . LEU A 1 94 ? 7.134 -8.631 3.829 1.00 82.12 94 LEU A CA 1
ATOM 749 C C . LEU A 1 94 ? 6.566 -9.767 4.692 1.00 82.12 94 LEU A C 1
ATOM 751 O O . LEU A 1 94 ? 5.719 -9.512 5.543 1.00 82.12 94 LEU A O 1
ATOM 755 N N . ASP A 1 95 ? 7.065 -10.999 4.540 1.00 82.12 95 ASP A N 1
ATOM 756 C CA . ASP A 1 95 ? 6.611 -12.146 5.348 1.00 82.12 95 ASP A CA 1
ATOM 757 C C . ASP A 1 95 ? 6.854 -11.901 6.850 1.00 82.12 95 ASP A C 1
ATOM 759 O O . ASP A 1 95 ? 5.951 -12.064 7.675 1.00 82.12 95 ASP A O 1
ATOM 763 N N . LEU A 1 96 ? 8.038 -11.385 7.203 1.00 81.06 96 LEU A N 1
ATOM 764 C CA . LEU A 1 96 ? 8.369 -11.009 8.579 1.00 81.06 96 LEU A CA 1
ATOM 765 C C . LEU A 1 96 ? 7.447 -9.905 9.104 1.00 81.06 96 LEU A C 1
ATOM 767 O O . LEU A 1 96 ? 7.015 -9.954 10.263 1.00 81.06 96 LEU A O 1
ATOM 771 N N . LYS A 1 97 ? 7.127 -8.920 8.258 1.00 81.44 97 LYS A N 1
ATOM 772 C CA . LYS A 1 97 ? 6.233 -7.815 8.600 1.00 81.44 97 LYS A CA 1
ATOM 773 C C . LYS A 1 97 ? 4.821 -8.318 8.876 1.00 81.44 97 LYS A C 1
ATOM 775 O O . LYS A 1 97 ? 4.289 -8.006 9.936 1.00 81.44 97 LYS A O 1
ATOM 780 N N . ILE A 1 98 ? 4.261 -9.147 7.994 1.00 82.00 98 ILE A N 1
ATOM 781 C CA . ILE A 1 98 ? 2.926 -9.743 8.155 1.00 82.00 98 ILE A CA 1
ATOM 782 C C . ILE A 1 98 ? 2.857 -10.568 9.446 1.00 82.00 98 ILE A C 1
ATOM 784 O O . ILE A 1 98 ? 1.940 -10.384 10.247 1.00 82.00 98 ILE A O 1
ATOM 788 N N . ARG A 1 99 ? 3.853 -11.427 9.705 1.00 81.31 99 ARG A N 1
ATOM 789 C CA . ARG A 1 99 ? 3.904 -12.254 10.928 1.00 81.31 99 ARG A CA 1
ATOM 790 C C . ARG A 1 99 ? 4.001 -11.439 12.214 1.00 81.31 99 ARG A C 1
ATOM 792 O O . ARG A 1 99 ? 3.541 -11.896 13.259 1.00 81.31 99 ARG A O 1
ATOM 799 N N . SER A 1 100 ? 4.647 -10.279 12.155 1.00 78.75 100 SER A N 1
ATOM 800 C CA . SER A 1 100 ? 4.844 -9.408 13.318 1.00 78.75 100 SER A CA 1
ATOM 801 C C . SER A 1 100 ? 3.684 -8.438 13.523 1.00 78.75 100 SER A C 1
ATOM 803 O O . SER A 1 100 ? 3.447 -8.021 14.652 1.00 78.75 100 SER A O 1
ATOM 805 N N . TYR A 1 101 ? 2.949 -8.100 12.461 1.00 73.50 101 TYR A N 1
ATOM 806 C CA . TYR A 1 101 ? 1.859 -7.126 12.503 1.00 73.50 101 TYR A CA 1
ATOM 807 C C . TYR A 1 101 ? 0.738 -7.552 13.463 1.00 73.50 101 TYR A C 1
ATOM 809 O O . TYR A 1 101 ? 0.269 -6.744 14.254 1.00 73.50 101 TYR A O 1
ATOM 817 N N . TRP A 1 102 ? 0.383 -8.840 13.468 1.00 67.06 102 TRP A N 1
ATOM 818 C CA . TRP A 1 102 ? -0.689 -9.394 14.309 1.00 67.06 102 TRP A CA 1
ATOM 819 C C . TRP A 1 102 ? -0.277 -9.738 15.744 1.00 67.06 102 TRP A C 1
ATOM 821 O O . TRP A 1 102 ? -1.106 -10.188 16.528 1.00 67.06 102 TRP A O 1
ATOM 831 N N . LYS A 1 103 ? 1.002 -9.574 16.100 1.00 63.88 103 LYS A N 1
ATOM 832 C CA . LYS A 1 103 ? 1.494 -9.828 17.466 1.00 63.88 103 LYS A CA 1
ATOM 833 C C . LYS A 1 103 ? 1.409 -8.597 18.371 1.00 63.88 103 LYS A C 1
ATOM 835 O O . LYS A 1 103 ? 1.945 -8.632 19.477 1.00 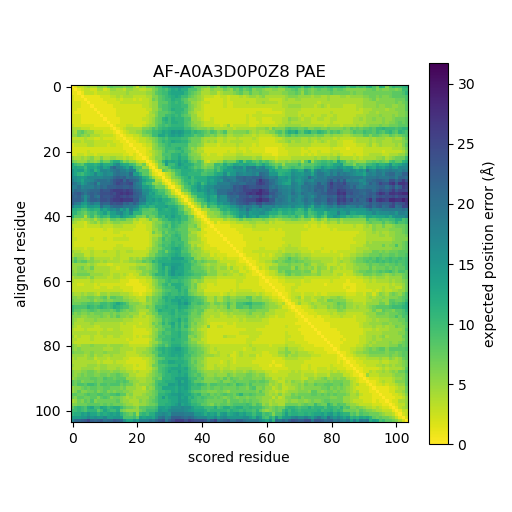63.88 103 LYS A O 1
ATOM 840 N N . ARG A 1 104 ? 0.832 -7.511 17.865 1.00 52.50 104 ARG A N 1
ATOM 841 C CA . ARG A 1 104 ? 0.821 -6.195 18.488 1.00 52.50 104 ARG A CA 1
ATOM 842 C C . ARG A 1 104 ? -0.497 -5.905 19.184 1.00 52.50 104 ARG A C 1
ATOM 844 O O . ARG A 1 104 ? -1.535 -6.372 18.672 1.00 52.50 104 ARG A O 1
#

Foldseek 3Di:
DDLWPVRVVVCLVVDAAQEAEFEFDSDPCVVPDPPPPVCCGGSNVVLVVCLVVLVRNQNHAYEYEYCDPVSVVVSQVSNVVSVHHYHYDYPVCVVVCVVVVVVD

pLDDT: mean 79.8, std 13.44, range [41.28, 92.81]

Radius of gyration: 13.14 Å; Cα contacts (8 Å, |Δi|>4): 138; chains: 1; bounding box: 30×26×38 Å

Nearest PDB structures (foldseek):
  4p4l-assembly3_C  TM=6.384E-01  e=9.640E-03  Mycobacterium tuberculosis
  4p4l-assembly2_B  TM=7.139E-01  e=4.234E-02  Mycobacterium tuberculosis
  4weo-assembly1_C  TM=7.050E-01  e=6.780E-02  Burkholderia cenocepacia J2315
  4z0t-assembly1_A  TM=6.455E-01  e=1.328E-01  Brucella ovis ATCC 25840
  3wtc-assembly1_A  TM=6.500E-01  e=3.897E-01  Gluconobacter oxydans 621H